Protein AF-A0A7W0RVZ2-F1 (afdb_monomer)

Foldseek 3Di:
DVVVVVVVVVVVVVVVVVVCVVPPPPPPPPPPPPPVQDFDADPFPRDTDGDPDFDPDPPGPGD

Nearest PDB structures (foldseek):
  3m99-assembly1_D  TM=3.594E-01  e=7.427E+00  Saccharomyces cerevisiae

Mean predicted aligned error: 15.63 Å

Structure (mmCIF, N/CA/C/O backbone):
data_AF-A0A7W0RVZ2-F1
#
_e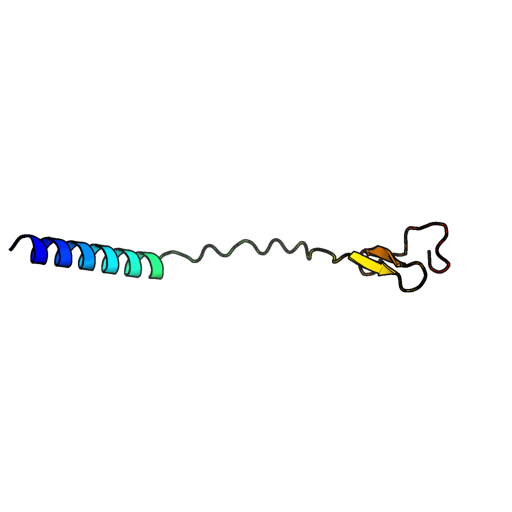ntry.id   AF-A0A7W0RVZ2-F1
#
loop_
_atom_site.group_PDB
_atom_site.id
_atom_site.type_symbol
_atom_site.label_atom_id
_atom_site.label_alt_id
_atom_site.label_comp_id
_atom_site.label_asym_id
_atom_site.label_entity_id
_atom_site.label_seq_id
_atom_site.pdbx_PDB_ins_code
_atom_site.Cartn_x
_atom_site.Cartn_y
_atom_site.Cartn_z
_atom_site.occupancy
_atom_site.B_iso_or_equiv
_atom_site.auth_seq_id
_atom_site.auth_comp_id
_atom_site.auth_asym_id
_atom_site.auth_atom_id
_atom_site.pdbx_PDB_model_num
ATOM 1 N N . MET A 1 1 ? -34.044 0.943 34.410 1.00 61.94 1 MET A N 1
ATOM 2 C CA . MET A 1 1 ? -32.814 1.656 34.843 1.00 61.94 1 MET A CA 1
ATOM 3 C C . MET A 1 1 ? -31.540 1.080 34.223 1.00 61.94 1 MET A C 1
ATOM 5 O O . MET A 1 1 ? -30.683 1.856 33.825 1.00 61.94 1 MET A O 1
ATOM 9 N N . THR A 1 2 ? -31.439 -0.240 34.058 1.00 77.25 2 THR A N 1
ATOM 10 C CA . THR A 1 2 ? -30.292 -0.938 33.443 1.00 77.25 2 THR A CA 1
ATOM 11 C C . THR A 1 2 ? -29.954 -0.471 32.024 1.00 77.25 2 THR A C 1
ATOM 13 O O . THR A 1 2 ? -28.792 -0.236 31.723 1.00 77.25 2 THR A O 1
ATOM 16 N N . PHE A 1 3 ? -30.955 -0.233 31.172 1.00 84.94 3 PHE A N 1
ATOM 17 C CA . PHE A 1 3 ? -30.735 0.185 29.779 1.00 84.94 3 PHE A CA 1
ATOM 18 C C . PHE A 1 3 ? -29.978 1.519 29.646 1.00 84.94 3 PHE A C 1
ATOM 20 O O . PHE A 1 3 ? -29.087 1.659 28.815 1.00 84.94 3 PHE A O 1
ATOM 27 N N . LYS A 1 4 ? -30.280 2.490 30.522 1.00 86.94 4 LYS A N 1
ATOM 28 C CA . LYS A 1 4 ? -29.554 3.769 30.577 1.00 86.94 4 LYS A CA 1
ATOM 29 C C . LYS A 1 4 ? -28.097 3.566 30.995 1.00 86.94 4 LYS A C 1
ATOM 31 O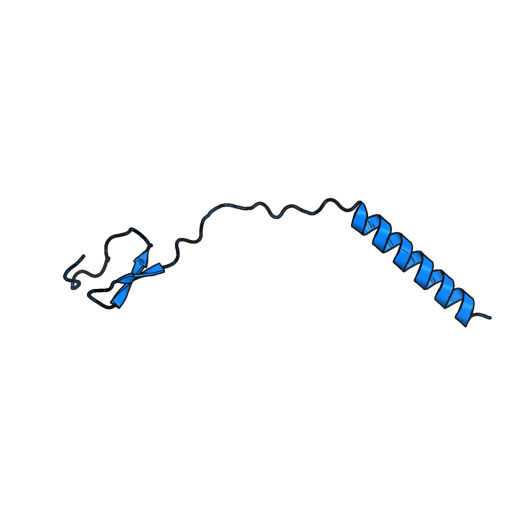 O . LYS A 1 4 ? -27.218 4.169 30.396 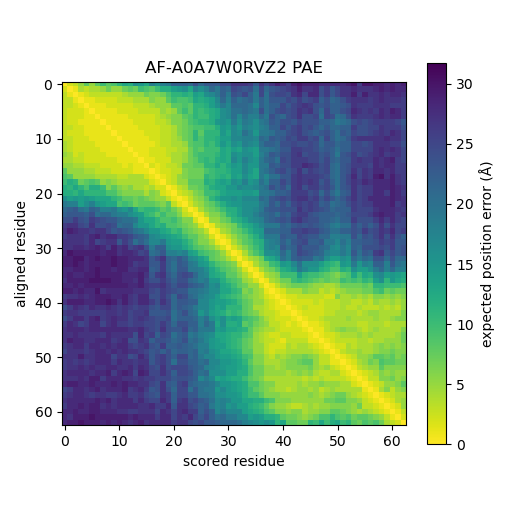1.00 86.94 4 LYS A O 1
ATOM 36 N N . ALA A 1 5 ? -27.840 2.697 31.974 1.00 88.81 5 ALA A N 1
ATOM 37 C CA . ALA A 1 5 ? -26.482 2.392 32.422 1.00 88.81 5 ALA A CA 1
ATOM 38 C C . ALA A 1 5 ? -25.649 1.725 31.315 1.00 88.81 5 ALA A C 1
ATOM 40 O O . ALA A 1 5 ? -24.499 2.103 31.106 1.00 88.81 5 ALA A O 1
ATOM 41 N N . VAL A 1 6 ? -26.249 0.802 30.555 1.00 91.25 6 VAL A N 1
ATOM 42 C CA . VAL A 1 6 ? -25.595 0.162 29.403 1.00 91.25 6 VAL A CA 1
ATOM 43 C C . VAL A 1 6 ? -25.246 1.194 28.330 1.00 91.25 6 VAL A C 1
ATOM 45 O O . VAL A 1 6 ? -24.115 1.207 27.856 1.00 91.25 6 VAL A O 1
ATOM 48 N N . LEU A 1 7 ? -26.171 2.101 27.991 1.00 93.69 7 LEU A N 1
ATOM 49 C CA . LEU A 1 7 ? -25.917 3.169 27.016 1.00 93.69 7 LEU A CA 1
ATOM 50 C C . LEU A 1 7 ? -24.796 4.119 27.455 1.00 93.69 7 LEU A C 1
ATOM 52 O O . LEU A 1 7 ? -23.951 4.482 26.640 1.00 93.69 7 LEU A O 1
ATOM 56 N N . ILE A 1 8 ? -24.763 4.493 28.736 1.00 93.94 8 ILE A N 1
ATOM 57 C CA . ILE A 1 8 ? -23.712 5.358 29.292 1.00 93.94 8 ILE A CA 1
ATOM 58 C C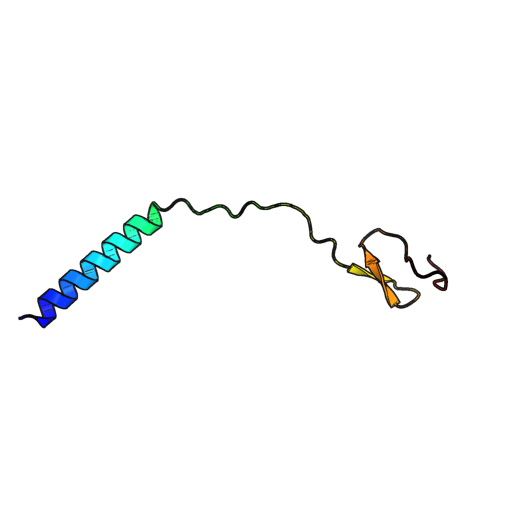 . ILE A 1 8 ? -22.346 4.663 29.215 1.00 93.94 8 ILE A C 1
ATOM 60 O O . ILE A 1 8 ? -21.362 5.278 28.806 1.00 93.94 8 ILE A O 1
ATOM 64 N N . LEU A 1 9 ? -22.287 3.374 29.552 1.00 93.31 9 LEU A N 1
ATOM 65 C CA . LEU A 1 9 ? -21.054 2.589 29.498 1.00 93.31 9 LEU A CA 1
ATOM 66 C C . LEU A 1 9 ? -20.539 2.433 28.056 1.00 93.31 9 LEU A C 1
ATOM 68 O O . LEU A 1 9 ? -19.345 2.590 27.805 1.00 93.31 9 LEU A O 1
ATOM 72 N N . LEU A 1 10 ? -21.440 2.209 27.097 1.00 92.56 10 LEU A N 1
ATOM 73 C CA . LEU A 1 10 ? -21.115 2.143 25.668 1.00 92.56 10 LEU A CA 1
ATOM 74 C C . LEU A 1 10 ? -20.591 3.484 25.136 1.00 92.56 10 LEU A C 1
ATOM 76 O O . LEU A 1 10 ? -19.592 3.514 24.417 1.00 92.56 10 LEU A O 1
ATOM 80 N N . ALA A 1 11 ? -21.224 4.592 25.529 1.00 93.69 11 ALA A N 1
ATOM 81 C CA . ALA A 1 11 ? -20.788 5.934 25.155 1.00 93.69 11 ALA A CA 1
ATOM 82 C C . ALA A 1 11 ? -19.379 6.248 25.687 1.00 93.69 11 ALA A C 1
ATOM 84 O O . ALA A 1 11 ? -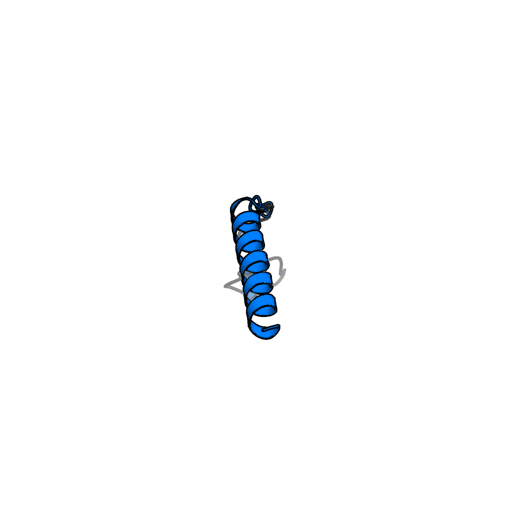18.549 6.776 24.946 1.00 93.69 11 ALA A O 1
ATOM 85 N N . LEU A 1 12 ? -19.080 5.868 26.934 1.00 93.94 12 LEU A N 1
ATOM 86 C CA . LEU A 1 12 ? -17.751 6.033 27.534 1.00 93.94 12 LEU A CA 1
ATOM 87 C C . LEU A 1 12 ? -16.672 5.232 26.794 1.00 93.94 12 LEU A C 1
ATOM 89 O O . LEU A 1 12 ? -15.602 5.769 26.511 1.00 93.94 12 LEU A O 1
ATOM 93 N N . LEU A 1 13 ? -16.956 3.978 26.429 1.00 90.81 13 LEU A N 1
ATOM 94 C CA . LEU A 1 13 ? -16.030 3.137 25.659 1.00 90.81 13 LEU A CA 1
ATOM 95 C C . LEU A 1 13 ? -15.745 3.716 24.266 1.00 90.81 13 LEU A C 1
ATOM 97 O O . LEU A 1 13 ? -14.593 3.741 23.828 1.00 90.81 13 LEU A O 1
ATOM 101 N N . LEU A 1 14 ? -16.776 4.221 23.584 1.00 88.56 14 LEU A N 1
ATOM 102 C CA . LEU A 1 14 ? -16.644 4.880 22.281 1.00 88.56 14 LEU A CA 1
ATOM 103 C C . LEU A 1 14 ? -15.795 6.154 22.367 1.00 88.56 14 LEU A C 1
ATOM 105 O O . LEU A 1 14 ? -14.897 6.350 21.546 1.00 88.56 14 LEU A O 1
ATOM 109 N N . LEU A 1 15 ? -16.036 6.990 23.379 1.00 88.94 15 LEU A N 1
ATOM 110 C CA . LEU A 1 15 ? -15.250 8.200 23.630 1.00 88.94 15 LEU A CA 1
ATOM 111 C C . LEU A 1 15 ? -13.779 7.871 23.912 1.00 88.94 15 LEU A C 1
ATOM 113 O O . LEU A 1 15 ? -12.894 8.460 23.292 1.00 88.94 15 LEU A O 1
ATOM 117 N N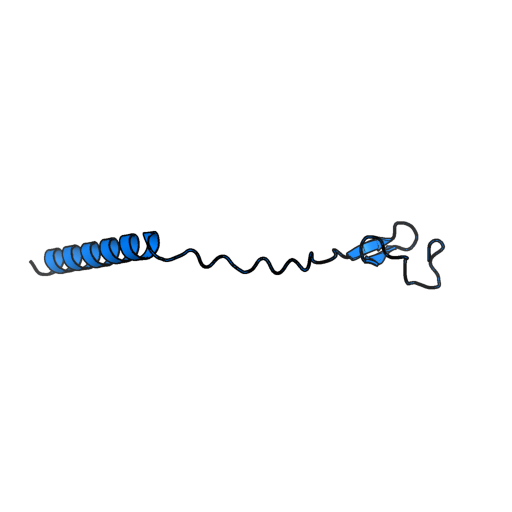 . ALA A 1 16 ? -13.511 6.886 24.773 1.00 84.94 16 ALA A N 1
ATOM 118 C CA . ALA A 1 16 ? -12.154 6.435 25.072 1.00 84.94 16 ALA A CA 1
ATOM 119 C C . ALA A 1 16 ? -11.436 5.890 23.824 1.00 84.94 16 ALA A C 1
ATOM 121 O O . ALA A 1 16 ? -10.276 6.226 23.581 1.00 84.94 16 ALA A O 1
ATOM 122 N N . GLY A 1 17 ? -12.133 5.110 22.992 1.00 81.19 17 GLY A N 1
ATOM 123 C CA . GLY A 1 17 ? -11.590 4.582 21.739 1.00 81.19 17 GLY A CA 1
ATOM 124 C C . GLY A 1 17 ? -11.279 5.669 20.705 1.00 81.19 17 GLY A C 1
ATOM 125 O O . GLY A 1 17 ? -10.251 5.593 20.030 1.00 81.19 17 GLY A O 1
ATOM 126 N N . MET A 1 18 ? -12.115 6.708 20.597 1.00 80.19 18 MET A N 1
ATOM 127 C CA . MET A 1 18 ? -11.844 7.847 19.709 1.00 80.19 18 MET A CA 1
ATOM 128 C C . MET A 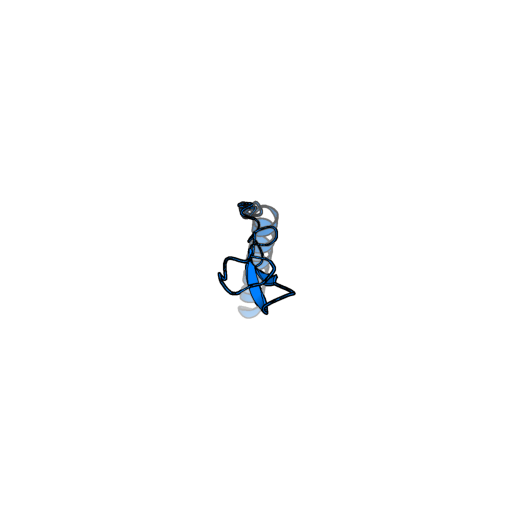1 18 ? -10.640 8.666 20.171 1.00 80.19 18 MET A C 1
ATOM 130 O O . MET A 1 18 ? -9.789 9.000 19.345 1.00 80.19 18 MET A O 1
ATOM 134 N N . ILE A 1 19 ? -10.534 8.942 21.475 1.00 79.50 19 ILE A N 1
ATOM 135 C CA . ILE A 1 19 ? -9.382 9.652 22.046 1.00 79.50 19 ILE A CA 1
ATOM 136 C C . ILE A 1 19 ? -8.111 8.821 21.828 1.00 79.50 19 ILE A C 1
ATOM 138 O O . ILE A 1 19 ? -7.126 9.321 21.280 1.00 79.50 19 ILE A O 1
ATOM 142 N N . GLY A 1 20 ? -8.155 7.522 22.132 1.00 71.25 20 GLY A N 1
ATOM 143 C CA . GLY A 1 20 ? -7.048 6.601 21.873 1.00 71.25 20 GLY A CA 1
ATOM 144 C C . GLY A 1 20 ? -6.647 6.553 20.397 1.00 71.25 20 GLY A C 1
ATOM 145 O O . GLY A 1 20 ? -5.461 6.546 20.090 1.00 71.25 20 GLY A O 1
ATOM 146 N N . ARG A 1 21 ? -7.607 6.610 19.465 1.00 63.91 21 ARG A N 1
ATOM 147 C CA . ARG A 1 21 ? -7.336 6.651 18.018 1.00 63.91 21 ARG A CA 1
ATOM 148 C C . ARG A 1 21 ? -6.753 7.983 17.547 1.00 63.91 21 ARG A C 1
ATOM 150 O O . ARG A 1 21 ? -5.978 7.976 16.596 1.00 63.91 21 ARG A O 1
ATOM 157 N N . SER A 1 22 ? -7.103 9.103 18.178 1.00 62.25 22 SER A N 1
ATOM 158 C CA . SER A 1 22 ? -6.483 10.399 17.866 1.00 62.25 22 SER A CA 1
ATOM 159 C C . SER A 1 22 ? -5.027 10.490 18.326 1.00 62.25 22 SER A C 1
ATOM 161 O O . SER A 1 22 ? -4.229 11.140 17.656 1.00 62.25 22 SER A O 1
ATOM 163 N N . PHE A 1 23 ? -4.669 9.791 19.408 1.00 62.12 23 PHE A N 1
ATOM 164 C CA . PHE A 1 23 ? -3.283 9.668 19.873 1.00 62.12 23 PHE A CA 1
ATOM 165 C C . PHE A 1 23 ? -2.542 8.464 19.289 1.00 62.12 23 PHE A C 1
ATOM 167 O O . PHE A 1 23 ? -1.322 8.390 19.413 1.00 62.12 23 PHE A O 1
ATOM 174 N N . ALA A 1 24 ? -3.247 7.526 18.651 1.00 59.47 24 ALA A N 1
ATOM 175 C CA . ALA A 1 24 ? -2.618 6.398 17.992 1.00 59.47 24 ALA A CA 1
ATOM 176 C C . ALA A 1 24 ? -1.746 6.940 16.852 1.00 59.47 24 ALA A C 1
ATOM 178 O O . ALA A 1 24 ? -2.285 7.537 15.910 1.00 59.47 24 ALA A O 1
ATOM 179 N N . PRO A 1 25 ? -0.415 6.755 16.915 1.00 55.56 25 PRO A N 1
ATOM 180 C CA . PRO A 1 25 ? 0.456 7.163 15.833 1.00 55.56 25 PRO A CA 1
ATOM 181 C C . PRO A 1 25 ? -0.050 6.469 14.576 1.00 55.56 25 PRO A C 1
ATOM 183 O O . PRO A 1 25 ? -0.216 5.245 14.545 1.00 55.56 25 PRO A O 1
ATOM 186 N N . ARG A 1 26 ? -0.369 7.265 13.548 1.00 60.75 26 ARG A N 1
ATOM 187 C CA . ARG A 1 26 ? -0.617 6.717 12.220 1.00 60.75 26 ARG A CA 1
ATOM 188 C C . ARG A 1 26 ? 0.619 5.898 11.905 1.00 60.75 26 ARG A C 1
ATOM 190 O O . ARG A 1 26 ? 1.712 6.444 11.831 1.00 60.75 26 ARG A O 1
ATOM 197 N N . VAL A 1 27 ? 0.447 4.584 11.810 1.00 60.06 27 VAL A N 1
ATOM 198 C CA . VAL A 1 27 ? 1.493 3.708 11.307 1.00 60.06 27 VAL A CA 1
ATOM 199 C C . VAL A 1 27 ? 1.679 4.146 9.865 1.00 60.06 27 VAL A C 1
ATOM 201 O O . VAL A 1 27 ? 0.906 3.752 8.988 1.00 60.06 27 VAL A O 1
ATOM 204 N N . ASP A 1 28 ? 2.625 5.056 9.646 1.00 57.56 28 ASP A N 1
ATOM 205 C CA . ASP A 1 28 ? 3.092 5.422 8.326 1.00 57.56 28 ASP A CA 1
ATOM 206 C C . ASP A 1 28 ? 3.544 4.116 7.699 1.00 57.56 28 ASP A C 1
ATOM 208 O O . ASP A 1 28 ? 4.564 3.533 8.074 1.00 57.56 28 ASP A O 1
ATOM 212 N N . ARG A 1 29 ? 2.706 3.582 6.803 1.00 64.50 29 ARG A N 1
ATOM 213 C CA . ARG A 1 29 ? 3.075 2.418 6.011 1.00 64.50 29 ARG A CA 1
ATOM 214 C C . ARG A 1 29 ? 4.405 2.793 5.374 1.00 64.50 29 ARG A C 1
ATOM 216 O O . ARG A 1 29 ? 4.423 3.799 4.658 1.00 64.50 29 ARG A O 1
ATOM 223 N N . PRO A 1 30 ? 5.493 2.040 5.622 1.00 59.03 30 PRO A N 1
ATOM 224 C CA . PRO A 1 30 ? 6.753 2.334 4.979 1.00 59.03 30 PRO A CA 1
ATOM 225 C C . PRO A 1 30 ? 6.462 2.330 3.488 1.00 59.03 30 PRO A C 1
ATOM 227 O O . PRO A 1 30 ? 6.045 1.317 2.916 1.00 59.03 30 PRO A O 1
ATOM 230 N N . ARG A 1 31 ? 6.591 3.512 2.882 1.00 57.28 31 ARG A N 1
ATOM 231 C CA . ARG A 1 31 ? 6.518 3.725 1.445 1.00 57.28 31 ARG A CA 1
ATOM 232 C C . ARG A 1 31 ? 7.782 3.085 0.895 1.00 57.28 31 ARG A C 1
ATOM 234 O O . ARG A 1 31 ? 8.733 3.774 0.554 1.00 57.28 31 ARG A O 1
ATOM 241 N N . ASN A 1 32 ? 7.822 1.755 0.921 1.00 58.38 32 ASN A N 1
ATOM 242 C CA . ASN A 1 32 ? 8.874 0.966 0.320 1.00 58.38 32 ASN A CA 1
ATOM 243 C C . ASN A 1 32 ? 8.753 1.266 -1.170 1.00 58.38 32 ASN A C 1
ATOM 245 O O . ASN A 1 32 ? 7.910 0.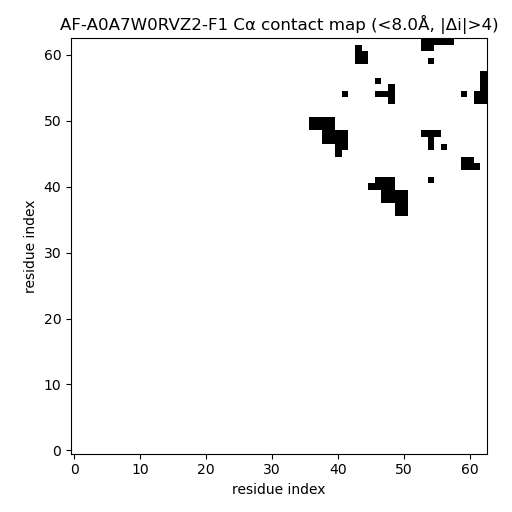713 -1.873 1.00 58.38 32 ASN A O 1
ATOM 249 N N . GLY A 1 33 ? 9.5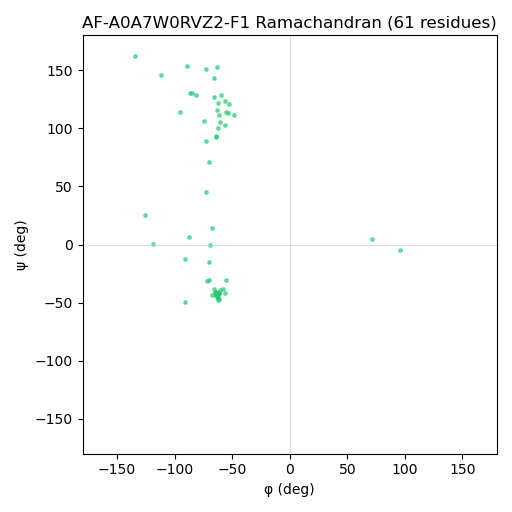21 2.264 -1.598 1.00 54.59 33 GLY A N 1
ATOM 250 C CA . GLY A 1 33 ? 9.504 2.879 -2.913 1.00 54.59 33 GLY A CA 1
ATOM 251 C C . GLY A 1 33 ? 10.112 1.977 -3.971 1.00 54.59 33 GLY A C 1
ATOM 252 O O . GLY A 1 33 ? 10.878 2.443 -4.803 1.00 54.59 33 GLY A O 1
ATOM 253 N N . ARG A 1 34 ? 9.754 0.690 -3.979 1.00 57.03 34 ARG A N 1
ATOM 254 C CA . ARG A 1 34 ? 9.748 -0.050 -5.232 1.00 57.03 34 ARG A CA 1
ATOM 255 C C . ARG A 1 34 ? 8.551 0.489 -5.992 1.00 57.03 34 ARG A C 1
ATOM 257 O O . ARG A 1 34 ? 7.429 0.023 -5.807 1.00 57.03 34 ARG A O 1
ATOM 264 N N . ALA A 1 35 ? 8.784 1.549 -6.766 1.00 57.94 35 ALA A N 1
ATOM 265 C CA . ALA A 1 35 ? 7.876 1.909 -7.836 1.00 57.94 35 ALA A CA 1
ATOM 266 C C . ALA A 1 35 ? 7.636 0.611 -8.607 1.00 57.94 35 ALA A C 1
ATOM 268 O O . ALA A 1 35 ? 8.577 0.035 -9.145 1.00 57.94 35 ALA A O 1
ATOM 269 N N . VAL A 1 36 ? 6.417 0.078 -8.531 1.00 62.19 36 VAL A N 1
ATOM 270 C CA . VAL A 1 36 ? 6.050 -1.090 -9.321 1.00 62.19 36 VAL A CA 1
ATOM 271 C C . VAL A 1 36 ? 6.220 -0.634 -10.760 1.00 62.19 36 VAL A C 1
ATOM 273 O O . VAL A 1 36 ? 5.456 0.211 -11.232 1.00 62.19 36 VAL A O 1
ATOM 276 N N . GLU A 1 37 ? 7.288 -1.092 -11.409 1.00 68.44 37 GLU A N 1
ATOM 277 C CA . GLU A 1 37 ? 7.554 -0.788 -12.805 1.00 68.44 37 GLU A CA 1
ATOM 278 C C . GLU A 1 37 ? 6.398 -1.383 -13.597 1.00 68.44 37 GLU A C 1
ATOM 280 O O . GLU A 1 37 ? 6.289 -2.594 -13.782 1.00 68.44 37 GLU A O 1
ATOM 285 N N . ALA A 1 38 ? 5.454 -0.523 -13.971 1.00 75.19 38 ALA A N 1
ATOM 286 C CA . ALA A 1 38 ? 4.283 -0.949 -14.705 1.00 75.19 38 ALA A CA 1
ATOM 287 C C . ALA A 1 38 ? 4.754 -1.529 -16.040 1.00 75.19 38 ALA A C 1
ATOM 289 O O . ALA A 1 38 ? 5.411 -0.838 -16.822 1.00 75.19 38 ALA A O 1
ATOM 290 N N . ALA A 1 39 ? 4.419 -2.792 -16.297 1.00 80.25 39 ALA A N 1
ATOM 291 C CA . ALA A 1 39 ? 4.640 -3.383 -17.602 1.00 80.25 39 ALA A CA 1
ATOM 292 C C . ALA A 1 39 ? 3.859 -2.570 -18.645 1.00 80.25 39 ALA A C 1
ATOM 294 O O . ALA A 1 39 ? 2.666 -2.300 -18.487 1.00 80.25 39 ALA A O 1
ATOM 295 N N . GLN A 1 40 ? 4.539 -2.162 -19.708 1.00 82.19 40 GLN A N 1
ATOM 296 C CA . GLN A 1 40 ? 3.973 -1.416 -20.816 1.00 82.19 40 GLN A CA 1
ATOM 297 C C . GLN A 1 40 ? 3.960 -2.299 -22.061 1.00 82.19 40 GLN A C 1
ATOM 299 O O . GLN A 1 40 ? 4.831 -3.143 -22.269 1.00 82.19 40 GLN A O 1
ATOM 304 N N . LYS A 1 41 ? 2.937 -2.127 -22.896 1.00 84.88 41 LYS A N 1
ATOM 305 C CA . LYS A 1 41 ? 2.804 -2.890 -24.134 1.00 84.88 41 LYS A CA 1
ATOM 306 C C . LYS A 1 41 ? 3.682 -2.260 -25.215 1.00 84.88 41 LYS A C 1
ATOM 308 O O . LYS A 1 41 ? 3.590 -1.059 -25.461 1.00 84.88 41 LYS A O 1
ATOM 313 N N . CYS A 1 42 ? 4.513 -3.062 -25.873 1.00 83.94 42 CYS A N 1
ATOM 314 C CA . CYS A 1 42 ? 5.328 -2.620 -26.993 1.00 83.94 42 CYS A CA 1
ATOM 315 C C . CYS A 1 42 ? 4.415 -2.241 -28.173 1.00 83.94 42 CYS A C 1
ATOM 317 O O . CYS A 1 42 ? 3.602 -3.070 -28.594 1.00 83.94 42 CYS A O 1
ATOM 319 N N . PRO A 1 43 ? 4.541 -1.028 -28.743 1.00 82.50 43 PRO A N 1
ATOM 320 C CA . PRO A 1 43 ? 3.662 -0.565 -29.818 1.00 82.50 43 PRO A CA 1
ATOM 321 C C . PRO A 1 43 ? 3.885 -1.294 -31.151 1.00 82.50 43 PRO A C 1
ATOM 323 O O . PRO A 1 43 ? 3.050 -1.181 -32.038 1.00 82.50 43 PRO A O 1
ATOM 326 N N . ALA A 1 44 ? 4.995 -2.024 -31.309 1.00 83.50 44 ALA A N 1
ATOM 327 C CA . ALA A 1 44 ? 5.330 -2.709 -32.556 1.00 83.50 44 ALA A CA 1
ATOM 328 C C . ALA A 1 44 ? 4.794 -4.149 -32.621 1.00 83.50 44 ALA A C 1
ATOM 330 O O . ALA A 1 44 ? 4.166 -4.527 -33.601 1.00 83.50 44 ALA A O 1
ATOM 331 N N . CYS A 1 45 ? 5.025 -4.953 -31.577 1.00 83.00 45 CYS A N 1
ATOM 332 C CA . CYS A 1 45 ? 4.662 -6.379 -31.555 1.00 83.00 45 CYS A CA 1
ATOM 333 C C . CYS A 1 45 ? 3.657 -6.751 -30.452 1.00 83.00 45 CYS A C 1
ATOM 335 O O . CYS A 1 45 ? 3.308 -7.921 -30.294 1.00 83.00 45 CYS A O 1
ATOM 337 N N . GLY A 1 46 ? 3.210 -5.784 -29.644 1.00 83.12 46 GLY A N 1
ATOM 338 C CA . GLY A 1 46 ? 2.192 -5.998 -28.616 1.00 83.12 46 GLY A CA 1
ATOM 339 C C . GLY A 1 46 ? 2.642 -6.803 -27.391 1.00 83.12 46 GLY A C 1
ATOM 340 O O . GLY A 1 46 ? 1.807 -7.098 -26.539 1.00 83.12 46 GLY A O 1
ATOM 341 N N . ALA A 1 47 ? 3.921 -7.167 -27.282 1.00 85.62 47 ALA A N 1
ATOM 342 C CA . ALA A 1 47 ? 4.456 -7.856 -26.108 1.00 85.62 47 ALA A CA 1
ATOM 343 C C . ALA A 1 47 ? 4.565 -6.905 -24.907 1.00 85.62 47 ALA A C 1
ATOM 345 O O . ALA A 1 47 ? 4.762 -5.704 -25.083 1.00 85.62 47 ALA A O 1
ATOM 346 N N . TYR A 1 48 ? 4.447 -7.430 -23.689 1.00 82.50 48 TYR A N 1
ATOM 347 C CA . TYR A 1 48 ? 4.640 -6.644 -22.471 1.00 82.50 48 TYR A CA 1
ATOM 348 C C . TYR A 1 48 ? 6.126 -6.583 -22.115 1.00 82.50 48 TYR A C 1
ATOM 350 O O . TYR A 1 48 ? 6.795 -7.612 -22.076 1.00 82.50 48 TYR A O 1
ATOM 358 N N . ALA A 1 49 ? 6.627 -5.381 -21.852 1.00 80.50 49 ALA A N 1
ATOM 359 C CA . ALA A 1 49 ? 7.988 -5.126 -21.391 1.00 80.50 49 ALA A CA 1
ATOM 360 C C . ALA A 1 49 ? 7.960 -4.134 -20.222 1.00 80.50 49 ALA A C 1
ATOM 362 O O . ALA A 1 49 ? 6.964 -3.443 -20.005 1.00 80.50 49 ALA A O 1
ATOM 363 N N . LEU A 1 50 ? 9.041 -4.059 -19.450 1.00 81.88 50 LEU A N 1
ATOM 364 C CA . LEU A 1 50 ? 9.162 -3.062 -18.386 1.00 81.88 50 LEU A CA 1
ATOM 365 C C . LEU A 1 50 ? 9.224 -1.655 -18.997 1.00 81.88 50 LEU A C 1
ATOM 367 O O . LEU A 1 50 ? 9.792 -1.451 -20.071 1.00 81.88 50 LEU A O 1
ATOM 371 N N . LYS A 1 51 ? 8.616 -0.673 -18.328 1.00 72.62 51 LYS A N 1
ATOM 372 C CA . LYS A 1 51 ? 8.591 0.716 -18.797 1.00 72.62 51 LYS A CA 1
ATOM 373 C C . LYS A 1 51 ? 10.022 1.265 -18.898 1.00 72.62 51 LYS A C 1
ATOM 375 O O . LYS A 1 51 ? 10.665 1.482 -17.881 1.00 72.62 51 LYS A O 1
ATOM 380 N N . GLY A 1 52 ? 10.489 1.514 -20.124 1.00 71.94 52 GLY A N 1
ATOM 381 C CA . GLY A 1 52 ? 11.854 1.982 -20.412 1.00 71.94 52 GLY A CA 1
ATOM 382 C C . GLY A 1 52 ? 12.853 0.879 -20.783 1.00 71.94 52 GLY A C 1
ATOM 383 O O . GLY A 1 52 ? 13.976 1.199 -21.160 1.00 71.94 52 GLY A O 1
ATOM 384 N N . ALA A 1 53 ? 12.453 -0.394 -20.730 1.00 75.38 53 ALA A N 1
ATOM 385 C CA . ALA A 1 53 ? 13.253 -1.510 -21.225 1.00 75.38 53 ALA A CA 1
ATOM 386 C C . ALA A 1 53 ? 12.968 -1.796 -22.710 1.00 75.38 53 ALA A C 1
ATOM 388 O O . ALA A 1 53 ? 11.872 -1.533 -23.215 1.00 75.38 53 ALA A O 1
ATOM 389 N N . LEU A 1 54 ? 13.960 -2.371 -23.395 1.00 76.81 54 LEU A N 1
ATOM 390 C CA . LEU A 1 54 ? 13.807 -2.906 -24.747 1.00 76.81 54 LEU A CA 1
ATOM 391 C C . LEU A 1 54 ? 12.812 -4.072 -24.765 1.00 76.81 54 LEU A C 1
ATOM 393 O O . LEU A 1 54 ? 12.598 -4.767 -23.765 1.00 76.81 54 LEU A O 1
ATOM 397 N N . CYS A 1 55 ? 12.171 -4.279 -25.911 1.00 82.25 55 CYS A N 1
ATOM 398 C CA . CYS A 1 55 ? 11.198 -5.347 -26.046 1.00 82.25 55 CYS A CA 1
ATOM 399 C C . CYS A 1 55 ? 11.925 -6.694 -26.142 1.00 82.25 55 CYS A C 1
ATOM 401 O O . CYS A 1 55 ? 12.465 -7.028 -27.183 1.00 82.25 55 CYS A O 1
ATOM 403 N N . GLY A 1 56 ? 11.896 -7.506 -25.082 1.00 79.88 56 GLY A N 1
ATOM 404 C CA . GLY A 1 56 ? 12.633 -8.780 -25.018 1.00 79.88 56 GLY A CA 1
ATOM 405 C C . GLY A 1 56 ? 12.154 -9.899 -25.959 1.00 79.88 56 GLY A C 1
ATOM 406 O O . GLY A 1 56 ? 12.510 -11.056 -25.753 1.00 79.88 56 GLY A O 1
ATOM 407 N N . ARG A 1 57 ? 11.316 -9.601 -26.959 1.00 79.44 57 ARG A N 1
ATOM 408 C CA . ARG A 1 57 ? 10.821 -10.583 -27.929 1.00 79.44 57 ARG A CA 1
ATOM 409 C C . ARG A 1 57 ? 11.707 -10.534 -29.170 1.00 79.44 57 ARG A C 1
ATOM 411 O O . ARG A 1 57 ? 11.678 -9.537 -29.880 1.00 79.44 57 ARG A O 1
ATOM 418 N N . ALA A 1 58 ? 12.436 -11.617 -29.436 1.00 77.75 58 ALA A N 1
ATOM 419 C CA . ALA A 1 58 ? 13.407 -11.710 -30.532 1.00 77.75 58 ALA A CA 1
ATOM 420 C C . ALA A 1 58 ? 12.815 -11.380 -31.917 1.00 77.75 58 ALA A C 1
ATOM 422 O O . ALA A 1 58 ? 13.498 -10.811 -32.758 1.00 77.75 58 ALA A O 1
ATOM 423 N N . ASP A 1 59 ? 11.526 -11.662 -32.120 1.00 79.25 59 ASP A N 1
ATOM 424 C CA . ASP A 1 59 ? 10.823 -11.398 -33.383 1.00 79.25 59 ASP A CA 1
ATOM 425 C C . ASP A 1 59 ? 10.230 -9.977 -33.476 1.00 79.25 59 ASP A C 1
ATOM 427 O O . ASP A 1 59 ? 9.454 -9.673 -34.384 1.00 79.25 59 ASP A O 1
ATOM 431 N N . CYS A 1 60 ? 10.505 -9.101 -32.505 1.00 79.19 60 CYS A N 1
ATOM 432 C CA . CYS A 1 60 ? 9.975 -7.742 -32.501 1.00 79.19 60 CYS A CA 1
ATOM 433 C C . CYS A 1 60 ? 10.900 -6.811 -33.301 1.00 79.19 60 CYS A C 1
ATOM 435 O O . CYS A 1 60 ? 12.084 -6.724 -32.991 1.00 79.19 60 CYS A O 1
ATOM 437 N N . PRO A 1 61 ? 10.388 -6.001 -34.246 1.00 74.06 61 PRO A N 1
ATOM 438 C CA . PRO A 1 61 ? 11.222 -5.086 -35.039 1.00 74.06 61 PRO A CA 1
ATOM 439 C C . PRO A 1 61 ? 11.803 -3.911 -34.226 1.00 74.06 61 PRO A C 1
ATOM 441 O O . PRO A 1 61 ? 12.481 -3.051 -34.779 1.00 74.06 61 PRO A O 1
ATOM 444 N N . ARG A 1 62 ? 11.495 -3.836 -32.923 1.00 66.06 62 ARG A N 1
ATOM 445 C CA . ARG A 1 62 ? 12.013 -2.855 -31.952 1.00 66.06 62 ARG A CA 1
ATOM 446 C C . ARG A 1 62 ? 12.633 -3.537 -30.716 1.00 66.06 62 ARG A C 1
ATOM 448 O O . ARG A 1 62 ? 12.556 -2.971 -29.623 1.00 66.06 62 ARG A O 1
ATOM 455 N N . ALA A 1 63 ? 13.101 -4.777 -30.871 1.00 61.78 63 ALA A N 1
ATOM 456 C CA . ALA A 1 63 ? 13.822 -5.511 -29.831 1.00 61.78 63 ALA A CA 1
ATOM 457 C C . ALA A 1 63 ? 15.195 -4.893 -29.551 1.00 61.78 63 ALA A C 1
ATOM 459 O O . ALA A 1 63 ? 15.812 -4.381 -30.511 1.00 61.78 63 ALA A O 1
#

Radius of gyration: 27.89 Å; Cα contacts (8 Å, |Δi|>4): 39; chains: 1; bounding box: 47×22×70 Å

Solvent-accessible surface area (backbone atoms only — not comparable to full-atom values): 4038 Å² total; per-residue (Å²): 116,67,69,60,54,52,51,52,53,50,51,50,52,53,52,51,50,51,54,50,54,73,68,45,74,76,78,72,71,79,79,71,78,70,70,76,72,56,70,37,67,40,91,85,69,64,49,77,24,48,68,92,54,67,39,89,46,90,89,32,99,69,78

Secondary structure (DSSP, 8-state):
-HHHHHHHHHHHHHHHHHHHHHHS--------------EEE-TTT--EEETTS----TT-TT-

pLDDT: mean 75.94, std 11.87, range [54.59, 93.94]

Sequence (63 aa):
MTFKAVLILLALLLLAGMIGRSFAPRVDRPRNGRAVEAAQKCPACGAYALKGALCGRADCPRA